Protein AF-M5C3Y8-F1 (afdb_monomer_lite)

Structure (mmCIF, N/CA/C/O backbone):
data_AF-M5C3Y8-F1
#
_entry.id   AF-M5C3Y8-F1
#
loop_
_atom_site.group_PDB
_atom_site.id
_atom_site.type_symbol
_atom_site.label_atom_id
_atom_site.label_alt_id
_atom_site.label_comp_id
_atom_site.label_asym_id
_atom_site.label_entity_id
_atom_site.label_seq_id
_atom_site.pdbx_PDB_ins_code
_atom_site.Cartn_x
_atom_site.Cartn_y
_atom_site.Cartn_z
_atom_site.occupancy
_atom_site.B_iso_or_equiv
_atom_site.auth_seq_id
_atom_site.auth_comp_id
_atom_site.auth_asym_id
_atom_site.auth_atom_id
_atom_site.pdbx_PDB_model_num
ATOM 1 N N . MET A 1 1 ? -18.356 -8.053 -17.022 1.00 34.28 1 MET A N 1
ATOM 2 C CA . MET A 1 1 ? -18.159 -8.916 -15.833 1.00 34.28 1 MET A CA 1
ATOM 3 C C . MET A 1 1 ? -16.656 -9.149 -15.594 1.00 34.28 1 MET A C 1
ATOM 5 O O . MET A 1 1 ? -16.161 -10.248 -15.785 1.00 34.28 1 MET A O 1
ATOM 9 N N . VAL A 1 2 ? -15.899 -8.093 -15.251 1.00 43.00 2 VAL A N 1
ATOM 10 C CA . VAL A 1 2 ? -14.411 -8.118 -15.166 1.00 43.00 2 VAL A CA 1
ATOM 11 C C . VAL A 1 2 ? -13.901 -7.942 -13.724 1.00 43.00 2 VAL A C 1
ATOM 13 O O . VAL A 1 2 ? -12.764 -8.282 -13.415 1.00 43.00 2 VAL A O 1
ATOM 16 N N . TRP A 1 3 ? -14.774 -7.520 -12.807 1.00 31.27 3 TRP A N 1
ATOM 17 C CA . TRP A 1 3 ? -14.446 -7.293 -11.396 1.00 31.27 3 TRP A CA 1
ATOM 18 C C . TRP A 1 3 ? -14.241 -8.581 -10.580 1.00 31.27 3 TRP A C 1
ATOM 20 O O . TRP A 1 3 ? -13.505 -8.565 -9.601 1.00 31.27 3 TRP A O 1
ATOM 30 N N . ALA A 1 4 ? -14.799 -9.717 -11.016 1.00 37.50 4 ALA A N 1
ATOM 31 C CA . ALA A 1 4 ? -14.685 -10.998 -10.305 1.00 37.50 4 ALA A CA 1
ATOM 32 C C . ALA A 1 4 ? -13.336 -11.725 -10.506 1.00 37.50 4 ALA A C 1
ATOM 34 O O . ALA A 1 4 ? -13.013 -12.637 -9.751 1.00 37.50 4 ALA A O 1
ATOM 35 N N . LYS A 1 5 ? -12.533 -11.340 -11.513 1.00 36.91 5 LYS A N 1
ATOM 36 C CA . LYS A 1 5 ? -11.242 -11.999 -11.800 1.00 36.91 5 LYS A CA 1
ATOM 37 C C . LYS A 1 5 ? -10.054 -11.380 -11.060 1.00 36.91 5 LYS A C 1
ATOM 39 O O . LYS A 1 5 ? -9.063 -12.065 -10.845 1.00 36.91 5 LYS A O 1
ATOM 44 N N . ILE A 1 6 ? -10.150 -10.122 -10.623 1.00 44.66 6 ILE A N 1
ATOM 45 C CA . ILE A 1 6 ? -9.074 -9.472 -9.854 1.00 44.66 6 ILE A CA 1
ATOM 46 C C . ILE A 1 6 ? -9.098 -9.934 -8.389 1.00 44.66 6 ILE A C 1
ATOM 48 O O . ILE A 1 6 ? -8.047 -10.053 -7.771 1.00 44.66 6 ILE A O 1
ATOM 52 N N . SER A 1 7 ? -10.263 -10.302 -7.847 1.00 41.53 7 SER A N 1
ATOM 53 C CA . SER A 1 7 ? -10.389 -10.824 -6.479 1.00 41.53 7 SER A CA 1
ATOM 54 C C . SER A 1 7 ? -9.735 -12.195 -6.259 1.00 41.53 7 SER A C 1
ATOM 56 O O . SER A 1 7 ? -9.416 -12.518 -5.120 1.00 41.53 7 SER A O 1
ATOM 58 N N . GLN A 1 8 ? -9.500 -12.989 -7.312 1.00 35.81 8 GLN A N 1
ATOM 59 C CA . GLN A 1 8 ? -8.932 -14.343 -7.190 1.00 35.81 8 GLN A CA 1
ATOM 60 C C . GLN A 1 8 ? -7.405 -14.388 -7.037 1.00 35.81 8 GLN A C 1
ATOM 62 O O . GLN A 1 8 ? -6.882 -15.385 -6.551 1.00 35.81 8 GLN A O 1
ATOM 67 N N . VAL A 1 9 ? -6.675 -13.321 -7.381 1.00 44.34 9 VAL A N 1
ATOM 68 C CA . VAL A 1 9 ? -5.203 -13.297 -7.236 1.00 44.34 9 VAL A CA 1
ATOM 69 C C . VAL A 1 9 ? -4.775 -13.002 -5.786 1.00 44.34 9 VAL A C 1
ATOM 71 O O . VAL A 1 9 ? -3.622 -13.199 -5.421 1.00 44.34 9 VAL A O 1
ATOM 74 N N . PHE A 1 10 ? -5.705 -12.591 -4.917 1.00 46.53 10 PHE A N 1
ATOM 75 C CA . PHE A 1 10 ? -5.395 -12.098 -3.568 1.00 46.53 10 PHE A CA 1
ATOM 76 C C . PHE A 1 10 ? -5.835 -13.027 -2.422 1.00 46.53 10 PHE A C 1
ATOM 78 O O . PHE A 1 10 ? -5.821 -12.618 -1.262 1.00 46.53 10 PHE A O 1
ATOM 85 N N . SER A 1 11 ? -6.198 -14.282 -2.707 1.00 35.28 11 SER A N 1
ATOM 86 C CA . SER A 1 11 ? -6.688 -15.230 -1.690 1.00 35.28 11 SER A CA 1
ATOM 87 C C . SER A 1 11 ? -5.600 -15.996 -0.915 1.00 35.28 11 SER A C 1
ATOM 89 O O . SER A 1 11 ? -5.938 -16.850 -0.103 1.00 35.28 11 SER A O 1
ATOM 91 N N . PHE A 1 12 ? -4.309 -15.691 -1.083 1.00 43.69 12 PHE A N 1
ATOM 92 C CA . PHE A 1 12 ? -3.215 -16.468 -0.466 1.00 43.69 12 PHE A CA 1
ATOM 93 C C . PHE A 1 12 ? -2.854 -16.112 0.995 1.00 43.69 12 PHE A C 1
ATOM 95 O O . PHE A 1 12 ? -1.854 -16.599 1.514 1.00 43.69 12 PHE A O 1
ATOM 102 N N . GLY A 1 13 ? -3.644 -15.292 1.696 1.00 40.69 13 GLY A N 1
ATOM 103 C CA . GLY A 1 13 ? -3.276 -14.781 3.031 1.00 40.69 13 GLY A CA 1
ATOM 104 C C . GLY A 1 13 ? -3.949 -15.430 4.249 1.00 40.69 13 GLY A C 1
ATOM 105 O O . GLY A 1 13 ? -3.640 -15.043 5.372 1.00 40.69 13 GLY A O 1
ATOM 106 N N . SER A 1 14 ? -4.894 -16.361 4.085 1.00 44.16 14 SER A N 1
ATOM 107 C CA . SER A 1 14 ? -5.794 -16.767 5.183 1.00 44.16 14 SER A CA 1
ATOM 108 C C . SER A 1 14 ? -5.213 -17.764 6.197 1.00 44.16 14 SER A C 1
ATOM 110 O O . SER A 1 14 ? -5.823 -17.947 7.245 1.00 44.16 14 SER A O 1
ATOM 112 N N . GLN A 1 15 ? -4.057 -18.388 5.940 1.00 38.84 15 GLN A N 1
ATOM 113 C CA . GLN A 1 15 ? -3.553 -19.500 6.768 1.00 38.84 15 GLN A CA 1
ATOM 114 C C . GLN A 1 15 ? -2.525 -19.135 7.853 1.00 38.84 15 GLN A C 1
ATOM 116 O O . GLN A 1 15 ? -2.175 -19.995 8.652 1.00 38.84 15 GLN A O 1
ATOM 121 N N . TRP A 1 16 ? -2.068 -17.882 7.938 1.00 40.91 16 TRP A N 1
ATOM 122 C CA . TRP A 1 16 ? -1.007 -17.486 8.886 1.00 40.91 16 TRP A CA 1
ATOM 123 C C . TRP A 1 16 ? -1.507 -16.690 10.104 1.00 40.91 16 TRP A C 1
ATOM 125 O O . TRP A 1 16 ? -0.719 -16.336 10.975 1.00 40.91 16 TRP A O 1
ATOM 135 N N . GLY A 1 17 ? -2.810 -16.395 10.180 1.00 43.25 17 GLY A N 1
ATOM 136 C CA . GLY A 1 17 ? -3.372 -15.465 11.167 1.00 43.25 17 GLY A CA 1
ATOM 137 C C . GLY A 1 17 ? -3.656 -16.037 12.559 1.00 43.25 17 GLY A C 1
ATOM 138 O O . GLY A 1 17 ? -3.889 -15.252 13.469 1.00 43.25 17 GLY A O 1
ATOM 139 N N . ASP A 1 18 ? -3.653 -17.359 12.752 1.00 41.44 18 ASP A N 1
ATOM 140 C CA . ASP A 1 18 ? -4.239 -17.959 13.966 1.00 41.44 18 ASP A CA 1
ATOM 141 C C . ASP A 1 18 ? -3.319 -17.915 15.203 1.00 41.44 18 ASP A C 1
ATOM 143 O O . ASP A 1 18 ? -3.793 -17.951 16.338 1.00 41.44 18 ASP A O 1
ATOM 147 N N . ASN A 1 19 ? -2.002 -17.753 15.019 1.00 42.34 19 ASN A N 1
ATOM 148 C CA . ASN A 1 19 ? -1.046 -17.762 16.136 1.00 42.34 19 ASN A CA 1
ATOM 149 C C . ASN A 1 19 ? -0.789 -16.380 16.765 1.00 42.34 19 ASN A C 1
ATOM 151 O O . ASN A 1 19 ? -0.352 -16.312 17.911 1.00 42.34 19 ASN A O 1
ATOM 155 N N . THR A 1 20 ? -1.076 -15.278 16.065 1.00 50.66 20 THR A N 1
ATOM 156 C CA . THR A 1 20 ? -0.790 -13.903 16.531 1.00 50.66 20 THR A CA 1
ATOM 157 C C . THR A 1 20 ? -1.956 -13.238 17.264 1.00 50.66 20 THR A C 1
ATOM 159 O O . THR A 1 20 ? -1.772 -12.205 17.899 1.00 50.66 20 THR A O 1
ATOM 162 N N . VAL A 1 21 ? -3.155 -13.828 17.218 1.00 51.22 21 VAL A N 1
ATOM 163 C CA . VAL A 1 21 ? -4.374 -13.265 17.833 1.00 51.22 21 VAL A CA 1
ATOM 164 C C . VAL A 1 21 ? -4.329 -13.312 19.365 1.00 51.22 21 VAL A C 1
ATOM 166 O O . VAL A 1 21 ? -4.993 -12.518 20.022 1.00 51.22 21 VAL A O 1
ATOM 169 N N . ARG A 1 22 ? -3.514 -14.197 19.954 1.00 49.56 22 ARG A N 1
ATOM 170 C CA . ARG A 1 22 ? -3.500 -14.466 21.403 1.00 49.56 22 ARG A CA 1
ATOM 171 C C . ARG A 1 22 ? -2.901 -13.356 22.286 1.00 49.56 22 ARG A C 1
ATOM 173 O O . ARG A 1 22 ? -2.843 -13.559 23.492 1.00 49.56 22 ARG A O 1
ATOM 180 N N . LEU A 1 23 ? -2.444 -12.224 21.740 1.00 53.00 23 LEU A N 1
ATOM 181 C CA . LEU A 1 23 ? -1.694 -11.225 22.524 1.00 53.00 23 LEU A CA 1
ATOM 182 C C . LEU A 1 23 ? -1.855 -9.769 22.048 1.00 53.00 23 LEU A C 1
ATOM 184 O O . LEU A 1 23 ? -0.928 -8.970 22.158 1.00 53.00 23 LEU A O 1
ATOM 188 N N . VAL A 1 24 ? -3.015 -9.399 21.503 1.00 57.16 24 VAL A N 1
ATOM 189 C CA . VAL A 1 24 ? -3.298 -7.997 21.147 1.00 57.16 24 VAL A CA 1
ATOM 190 C C . VAL A 1 24 ? -4.255 -7.391 22.171 1.00 57.16 24 VAL A C 1
ATOM 192 O O . VAL A 1 24 ? -5.467 -7.484 22.016 1.00 57.16 24 VAL A O 1
ATOM 195 N N . GLU A 1 25 ? -3.690 -6.787 23.219 1.00 60.41 25 GLU A N 1
ATOM 196 C CA . GLU A 1 25 ? -4.408 -5.907 24.154 1.00 60.41 25 GLU A CA 1
ATOM 197 C C . GLU A 1 25 ? -4.594 -4.496 23.559 1.00 60.41 25 GLU A C 1
ATOM 199 O O . GLU A 1 25 ? -3.953 -4.152 22.566 1.00 60.41 25 GLU A O 1
ATOM 204 N N . GLY A 1 26 ? -5.466 -3.663 24.140 1.00 57.81 26 GLY A N 1
ATOM 205 C CA . GLY A 1 26 ? -5.869 -2.354 23.581 1.00 57.81 26 GLY A CA 1
ATOM 206 C C . GLY A 1 26 ? -4.702 -1.435 23.194 1.00 57.81 26 GLY A C 1
ATOM 207 O O . GLY A 1 26 ? -4.635 -0.975 22.053 1.00 57.81 26 GLY A O 1
ATOM 208 N N . ASP A 1 27 ? -3.720 -1.273 24.083 1.00 60.78 27 ASP A N 1
ATOM 209 C CA . ASP A 1 27 ? -2.514 -0.473 23.815 1.00 60.78 27 ASP A CA 1
ATOM 210 C C . ASP A 1 27 ? -1.643 -1.079 22.699 1.00 60.78 27 ASP A C 1
ATOM 212 O O . ASP A 1 27 ? -1.047 -0.360 21.889 1.00 60.78 27 ASP A O 1
ATOM 216 N N . ASN A 1 28 ? -1.616 -2.412 22.597 1.00 75.38 28 ASN A N 1
ATOM 217 C CA . ASN A 1 28 ? -0.932 -3.118 21.517 1.00 75.38 28 ASN A CA 1
ATOM 218 C C . ASN A 1 28 ? -1.670 -2.932 20.176 1.00 75.38 28 ASN A C 1
ATOM 220 O O . ASN A 1 28 ? -1.036 -2.731 19.142 1.00 75.38 28 ASN A O 1
ATOM 224 N N . ALA A 1 29 ? -3.007 -2.908 20.179 1.00 77.81 29 ALA A N 1
ATOM 225 C CA . ALA A 1 29 ? -3.808 -2.682 18.978 1.00 77.81 29 ALA A CA 1
ATOM 226 C C . ALA A 1 29 ? -3.527 -1.306 18.357 1.00 77.81 29 ALA A C 1
ATOM 228 O O . ALA A 1 29 ? -3.286 -1.209 17.152 1.00 77.81 29 ALA A O 1
ATOM 229 N N . LEU A 1 30 ? -3.490 -0.243 19.168 1.00 83.19 30 LEU A N 1
ATOM 230 C CA . LEU A 1 30 ? -3.185 1.102 18.677 1.00 83.19 30 LEU A CA 1
ATOM 231 C C . LEU A 1 30 ? -1.745 1.205 18.147 1.00 83.19 30 LEU A C 1
ATOM 233 O O . LEU A 1 30 ? -1.513 1.824 17.104 1.00 83.19 30 LEU A O 1
ATOM 237 N N . ALA A 1 31 ? -0.781 0.579 18.828 1.00 85.75 31 ALA A N 1
ATOM 238 C CA . ALA A 1 31 ? 0.607 0.521 18.373 1.00 85.75 31 ALA A CA 1
ATOM 239 C C . ALA A 1 31 ? 0.742 -0.210 17.025 1.00 85.75 31 ALA A C 1
ATOM 241 O O . ALA A 1 31 ? 1.421 0.277 16.117 1.00 85.75 31 ALA A O 1
ATOM 242 N N . MET A 1 32 ? 0.047 -1.336 16.854 1.00 87.06 32 MET A N 1
ATOM 243 C CA . MET A 1 32 ? 0.007 -2.074 15.590 1.00 87.06 32 MET A CA 1
ATOM 244 C C . MET A 1 32 ? -0.626 -1.251 14.468 1.00 87.06 32 MET A C 1
ATOM 246 O O . MET A 1 32 ? -0.103 -1.231 13.356 1.00 87.06 32 MET A O 1
ATOM 250 N N . VAL A 1 33 ? -1.708 -0.523 14.747 1.00 90.38 33 VAL A N 1
ATOM 251 C CA . VAL A 1 33 ? -2.340 0.343 13.744 1.00 90.38 33 VAL A CA 1
ATOM 252 C C . VAL A 1 33 ? -1.411 1.486 13.321 1.00 90.38 33 VAL A C 1
ATOM 254 O O . VAL A 1 33 ? -1.278 1.735 12.125 1.00 90.38 33 VAL A O 1
ATOM 257 N N . LYS A 1 34 ? -0.687 2.117 14.256 1.00 91.44 34 LYS A N 1
ATOM 258 C CA . LYS A 1 34 ? 0.349 3.114 13.917 1.00 91.44 34 LYS A CA 1
ATOM 259 C C . LYS A 1 34 ? 1.462 2.524 13.050 1.00 91.44 34 LYS A C 1
ATOM 261 O O . LYS A 1 34 ? 1.930 3.166 12.115 1.00 91.44 34 LYS A O 1
ATOM 266 N N . ARG A 1 35 ? 1.880 1.287 13.331 1.00 91.81 35 ARG A N 1
ATOM 267 C CA . ARG A 1 35 ? 2.857 0.580 12.491 1.00 91.81 35 ARG A CA 1
ATOM 268 C C . ARG A 1 35 ? 2.323 0.367 11.074 1.00 91.81 35 ARG A C 1
ATOM 270 O O . ARG A 1 35 ? 3.068 0.550 10.116 1.00 91.81 35 ARG A O 1
ATOM 277 N N . VAL A 1 36 ? 1.048 0.002 10.936 1.00 93.94 36 VAL A N 1
ATOM 278 C CA . VAL A 1 36 ? 0.395 -0.119 9.626 1.00 93.94 36 VAL A CA 1
ATOM 279 C C . VAL A 1 36 ? 0.387 1.213 8.883 1.00 93.94 36 VAL A C 1
ATOM 281 O O . VAL A 1 36 ? 0.707 1.223 7.698 1.00 93.94 36 VAL A O 1
ATOM 284 N N . GLU A 1 37 ? 0.064 2.321 9.554 1.00 95.00 37 GLU A N 1
ATOM 285 C CA . GLU A 1 37 ? 0.113 3.663 8.954 1.00 95.00 37 GLU A CA 1
ATOM 286 C C . GLU A 1 37 ? 1.492 3.956 8.361 1.00 95.00 37 GLU A C 1
ATOM 288 O O . GLU A 1 37 ? 1.579 4.263 7.175 1.00 95.00 37 GLU A O 1
ATOM 293 N N . GLY A 1 38 ? 2.565 3.732 9.128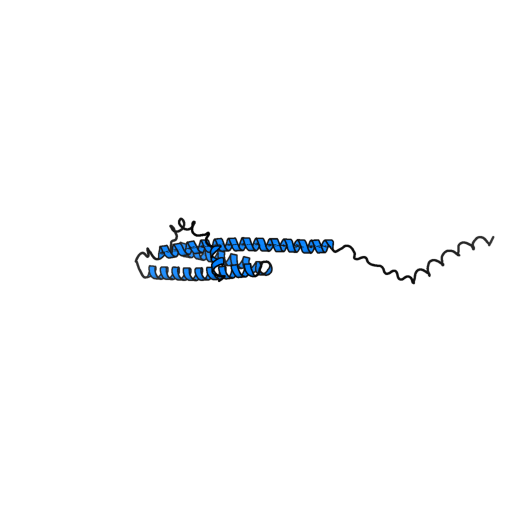 1.00 94.81 38 GLY A N 1
ATOM 294 C CA . GLY A 1 38 ? 3.934 3.916 8.637 1.00 94.81 38 GLY A CA 1
ATOM 295 C C . GLY A 1 38 ? 4.255 3.062 7.404 1.00 94.81 38 GLY A C 1
ATOM 296 O O . GLY A 1 38 ? 4.774 3.571 6.414 1.00 94.81 38 GLY A O 1
ATOM 297 N N . ILE A 1 39 ? 3.866 1.780 7.407 1.00 94.75 39 ILE A N 1
ATOM 298 C CA . ILE A 1 39 ? 4.050 0.892 6.244 1.00 94.75 39 ILE A CA 1
ATOM 299 C C . ILE A 1 39 ? 3.315 1.437 5.015 1.00 94.75 39 ILE A C 1
ATOM 301 O O . ILE A 1 39 ? 3.847 1.402 3.902 1.00 94.75 39 ILE A O 1
ATOM 305 N N . LEU A 1 40 ? 2.078 1.910 5.182 1.00 96.62 40 LEU A N 1
ATOM 306 C CA . LEU A 1 40 ? 1.282 2.442 4.078 1.00 96.62 40 LEU A CA 1
ATOM 307 C C . LEU A 1 40 ? 1.862 3.755 3.545 1.00 96.62 40 LEU A C 1
ATOM 309 O O . LEU A 1 40 ? 1.914 3.915 2.325 1.00 96.62 40 LEU A O 1
ATOM 313 N N . GLU A 1 41 ? 2.318 4.650 4.420 1.00 97.50 41 GLU A N 1
ATOM 314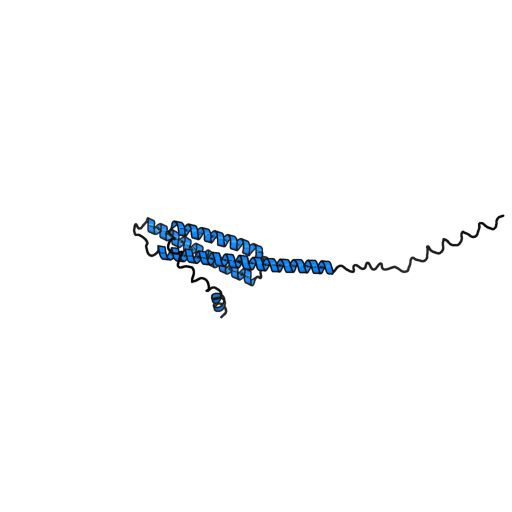 C CA . GLU A 1 41 ? 2.987 5.901 4.047 1.00 97.50 41 GLU A CA 1
ATOM 315 C C . GLU A 1 41 ? 4.262 5.636 3.242 1.00 97.50 41 GLU A C 1
ATOM 317 O O . GLU A 1 41 ? 4.418 6.167 2.141 1.00 97.50 41 GLU A O 1
ATOM 322 N N . ASP A 1 42 ? 5.138 4.759 3.735 1.00 96.25 42 ASP A N 1
ATOM 323 C CA . ASP A 1 42 ? 6.375 4.401 3.038 1.00 96.25 42 ASP A CA 1
ATOM 324 C C . ASP A 1 42 ? 6.087 3.733 1.691 1.00 96.25 42 ASP A C 1
ATOM 326 O O . ASP A 1 42 ? 6.710 4.053 0.677 1.00 96.25 42 ASP A O 1
ATOM 330 N N . SER A 1 43 ? 5.080 2.858 1.643 1.00 94.69 43 SER A N 1
ATOM 331 C CA . SER A 1 43 ? 4.636 2.243 0.390 1.00 94.69 43 SER A CA 1
ATOM 332 C C . SER A 1 43 ? 4.135 3.277 -0.618 1.00 94.69 43 SER A C 1
ATOM 334 O O . SER A 1 43 ? 4.396 3.133 -1.809 1.00 94.69 43 SER A O 1
ATOM 336 N N . MET A 1 44 ? 3.405 4.304 -0.171 1.00 96.75 44 MET A N 1
ATOM 337 C CA . MET A 1 44 ? 2.907 5.350 -1.065 1.00 96.75 44 MET A CA 1
ATOM 338 C C . MET A 1 44 ? 4.051 6.205 -1.601 1.00 96.75 44 MET A C 1
ATOM 340 O O . MET A 1 44 ? 4.105 6.434 -2.803 1.00 96.75 44 MET A O 1
ATOM 344 N N . ARG A 1 45 ? 5.017 6.580 -0.754 1.00 96.88 45 ARG A N 1
ATOM 345 C CA . ARG A 1 45 ? 6.218 7.313 -1.188 1.00 96.88 45 ARG A CA 1
ATOM 346 C C . ARG A 1 45 ? 6.986 6.561 -2.273 1.00 96.88 45 ARG A C 1
ATOM 348 O O . ARG A 1 45 ? 7.401 7.156 -3.264 1.00 96.88 45 ARG A O 1
ATOM 355 N N . VAL A 1 46 ? 7.158 5.248 -2.103 1.00 95.75 46 VAL A N 1
ATOM 356 C CA . VAL A 1 46 ? 7.812 4.396 -3.109 1.00 95.75 46 VAL A CA 1
ATOM 357 C C . VAL A 1 46 ? 6.975 4.288 -4.381 1.00 95.75 46 VAL A C 1
ATOM 359 O O . VAL A 1 46 ? 7.524 4.297 -5.480 1.00 95.75 46 VAL A O 1
ATOM 362 N N . LEU A 1 47 ? 5.653 4.175 -4.264 1.00 94.38 47 LEU A N 1
ATOM 363 C CA . LEU A 1 47 ? 4.777 4.109 -5.428 1.00 94.38 47 LEU A CA 1
ATOM 364 C C . LEU A 1 47 ? 4.830 5.413 -6.240 1.00 94.38 47 LEU A C 1
ATOM 366 O O . LEU A 1 47 ? 5.002 5.362 -7.456 1.00 94.38 47 LEU A O 1
ATOM 370 N N . GLU A 1 48 ? 4.727 6.564 -5.574 1.00 95.88 48 GLU A N 1
ATOM 371 C CA . GLU A 1 48 ? 4.773 7.900 -6.184 1.00 95.88 48 GLU A CA 1
ATOM 372 C C . GLU A 1 48 ? 6.104 8.166 -6.886 1.00 95.88 48 GLU A C 1
ATOM 374 O O . GLU A 1 48 ? 6.114 8.671 -8.009 1.00 95.88 48 GLU A O 1
ATOM 379 N N . SER A 1 49 ? 7.230 7.758 -6.290 1.00 95.19 49 SER A N 1
ATOM 380 C CA . SER A 1 49 ? 8.539 7.929 -6.930 1.00 95.19 49 SER A CA 1
ATOM 381 C C . SER A 1 49 ? 8.688 7.135 -8.231 1.00 95.19 49 SER A C 1
ATOM 383 O O . SER A 1 49 ? 9.509 7.500 -9.069 1.00 95.19 49 SER A O 1
ATOM 385 N N . HIS A 1 50 ? 7.862 6.104 -8.440 1.00 94.50 50 HIS A N 1
ATOM 386 C CA . HIS A 1 50 ? 7.893 5.252 -9.628 1.00 94.50 50 HIS A CA 1
ATOM 387 C C . HIS A 1 50 ? 6.720 5.498 -10.593 1.00 94.50 50 HIS A C 1
ATOM 389 O O . HIS A 1 50 ? 6.533 4.723 -11.532 1.00 94.50 50 HIS A O 1
ATOM 395 N N . GLU A 1 51 ? 5.939 6.571 -10.421 1.00 93.12 51 GLU A N 1
ATOM 396 C CA . GLU A 1 51 ? 4.765 6.861 -11.263 1.00 93.12 51 GLU A CA 1
ATOM 397 C C . GLU A 1 51 ? 5.102 6.910 -12.762 1.00 93.12 51 GLU A C 1
ATOM 399 O O . GLU A 1 51 ? 4.359 6.388 -13.591 1.00 93.12 51 GLU A O 1
ATOM 404 N N . ARG A 1 52 ? 6.244 7.512 -13.115 1.00 92.56 52 ARG A N 1
ATOM 405 C CA . ARG A 1 52 ? 6.653 7.717 -14.516 1.00 92.56 52 ARG A CA 1
ATOM 406 C C . ARG A 1 52 ? 7.210 6.466 -15.191 1.00 92.56 52 ARG A C 1
ATOM 408 O O . ARG A 1 52 ? 7.238 6.402 -16.416 1.00 92.56 52 ARG A O 1
ATOM 415 N N . VAL A 1 53 ? 7.679 5.509 -14.398 1.00 91.44 53 VAL A N 1
ATOM 416 C CA . VAL A 1 53 ? 8.492 4.369 -14.860 1.00 91.44 53 VAL A CA 1
ATOM 417 C C . VAL A 1 53 ? 7.695 3.067 -14.779 1.00 91.44 53 VAL A C 1
ATOM 419 O O . VAL A 1 53 ? 7.931 2.106 -15.513 1.00 91.44 53 VAL A O 1
ATOM 422 N N . MET A 1 54 ? 6.690 3.039 -13.905 1.00 91.75 54 MET A N 1
ATOM 423 C CA . MET A 1 54 ? 5.716 1.968 -13.797 1.00 91.75 54 MET A CA 1
ATOM 424 C C . MET A 1 54 ? 4.614 2.121 -14.853 1.00 91.75 54 MET A C 1
ATOM 426 O O . MET A 1 54 ? 4.275 3.221 -15.283 1.00 91.75 54 MET A O 1
ATOM 430 N N . SER A 1 55 ? 3.999 1.009 -15.271 1.00 91.38 55 SER A N 1
ATOM 431 C CA . SER A 1 55 ? 2.844 1.106 -16.166 1.00 91.38 55 SER A CA 1
ATOM 432 C C . SER A 1 55 ? 1.654 1.753 -15.449 1.00 91.38 55 SER A C 1
ATOM 434 O O . SER A 1 55 ? 1.364 1.437 -14.292 1.00 91.38 55 SER A O 1
ATOM 436 N N . SER A 1 56 ? 0.885 2.588 -16.155 1.00 91.50 56 SER A N 1
ATOM 437 C CA . SER A 1 56 ? -0.278 3.275 -15.568 1.00 91.50 56 SER A CA 1
ATOM 438 C C . SER A 1 56 ? -1.311 2.301 -14.990 1.00 91.50 56 SER A C 1
ATOM 440 O O . SER A 1 56 ? -1.994 2.611 -14.018 1.00 91.50 56 SER A O 1
ATOM 442 N N . ARG A 1 57 ? -1.428 1.092 -15.559 1.00 90.12 57 ARG A N 1
ATOM 443 C CA . ARG A 1 57 ? -2.316 0.042 -15.039 1.00 90.12 57 ARG A CA 1
ATOM 444 C C . ARG A 1 57 ? -1.851 -0.481 -13.679 1.00 90.12 57 ARG A C 1
ATOM 446 O O . ARG A 1 57 ? -2.683 -0.657 -12.789 1.00 90.12 57 ARG A O 1
ATOM 453 N N . GLU A 1 58 ? -0.559 -0.765 -13.532 1.00 87.56 58 GLU A N 1
ATOM 454 C CA . GLU A 1 58 ? 0.022 -1.227 -12.266 1.00 87.56 58 GLU A CA 1
ATOM 455 C C . GLU A 1 58 ? -0.073 -0.133 -11.205 1.00 87.56 58 GLU A C 1
ATOM 457 O O . GLU A 1 58 ? -0.618 -0.388 -10.132 1.00 87.56 58 GLU A O 1
ATOM 462 N N . PHE A 1 59 ? 0.340 1.090 -11.551 1.00 92.94 59 PHE A N 1
ATOM 463 C CA . PHE A 1 59 ? 0.265 2.247 -10.664 1.00 92.94 59 PHE A CA 1
ATOM 464 C C . PHE A 1 59 ? -1.159 2.448 -10.128 1.00 92.94 59 PHE A C 1
ATOM 466 O O . PHE A 1 59 ? -1.382 2.389 -8.921 1.00 92.94 59 PHE A O 1
ATOM 473 N N . ASN A 1 60 ? -2.157 2.533 -11.018 1.00 92.12 60 ASN A N 1
ATOM 474 C CA . ASN A 1 60 ? -3.560 2.698 -10.626 1.00 92.12 60 ASN A CA 1
ATOM 475 C C . ASN A 1 60 ? -4.074 1.560 -9.734 1.00 92.12 60 ASN A C 1
ATOM 477 O O . ASN A 1 60 ? -4.852 1.797 -8.807 1.00 92.12 60 ASN A O 1
ATOM 481 N N . THR A 1 61 ? -3.643 0.323 -9.993 1.00 93.00 61 THR A N 1
ATOM 482 C CA . THR A 1 61 ? -4.035 -0.838 -9.183 1.00 93.00 61 THR A CA 1
ATOM 483 C C . THR A 1 61 ? -3.515 -0.702 -7.752 1.00 93.00 61 THR A C 1
ATOM 485 O O . THR A 1 61 ? -4.280 -0.889 -6.799 1.00 93.00 61 THR A O 1
ATOM 488 N N . PHE A 1 62 ? -2.243 -0.332 -7.586 1.00 92.50 62 PHE A N 1
ATOM 489 C CA . PHE A 1 62 ? -1.658 -0.109 -6.267 1.00 92.50 62 PHE A CA 1
ATOM 490 C C . PHE A 1 62 ? -2.263 1.107 -5.566 1.00 92.50 62 PHE A C 1
ATOM 492 O O . PHE A 1 62 ? -2.617 0.992 -4.396 1.00 92.50 62 PHE A O 1
ATOM 499 N N . SER A 1 63 ? -2.515 2.215 -6.271 1.00 93.19 63 SER A N 1
ATOM 500 C CA . SER A 1 63 ? -3.155 3.396 -5.677 1.00 93.19 63 SER A CA 1
ATOM 501 C C . SER A 1 63 ? -4.573 3.108 -5.169 1.00 93.19 63 SER A C 1
ATOM 503 O O . SER A 1 63 ? -4.971 3.613 -4.121 1.00 93.19 63 SER A O 1
ATOM 505 N N . ILE A 1 64 ? -5.363 2.290 -5.876 1.00 92.56 64 ILE A N 1
ATOM 506 C CA . ILE A 1 64 ? -6.693 1.870 -5.398 1.00 92.56 64 ILE A CA 1
ATOM 507 C C . ILE A 1 64 ? -6.559 0.989 -4.149 1.00 92.56 64 ILE A C 1
ATOM 509 O O . ILE A 1 64 ? -7.254 1.219 -3.157 1.00 92.56 64 ILE A O 1
ATOM 513 N N . LYS A 1 65 ? -5.645 0.007 -4.167 1.00 92.19 65 LYS A N 1
ATOM 514 C CA . LYS A 1 65 ? -5.392 -0.878 -3.016 1.00 92.19 65 LYS A CA 1
ATOM 515 C C . LYS A 1 65 ? -4.924 -0.081 -1.793 1.00 92.19 65 LYS A C 1
ATOM 517 O O . LYS A 1 65 ? -5.427 -0.327 -0.700 1.00 92.19 65 LYS A O 1
ATOM 522 N N . HIS A 1 66 ? -4.052 0.908 -1.983 1.00 94.50 66 HIS A N 1
ATOM 523 C CA . HIS A 1 66 ? -3.605 1.823 -0.935 1.00 94.50 66 HIS A CA 1
ATOM 524 C C . HIS A 1 66 ? -4.777 2.561 -0.285 1.00 94.50 66 HIS A C 1
ATOM 526 O O . HIS A 1 66 ? -4.971 2.454 0.923 1.00 94.50 66 HIS A O 1
ATOM 532 N N . ARG A 1 67 ? -5.616 3.234 -1.087 1.00 94.50 67 ARG A N 1
ATOM 533 C CA . ARG A 1 67 ? -6.788 3.973 -0.584 1.00 94.50 67 ARG A CA 1
ATOM 534 C C . ARG A 1 67 ? -7.735 3.072 0.208 1.00 94.50 67 ARG A C 1
ATOM 536 O O . ARG A 1 67 ? -8.207 3.470 1.267 1.00 94.50 67 ARG A O 1
ATOM 543 N N . HIS A 1 68 ? -7.969 1.842 -0.254 1.00 93.81 68 HIS A N 1
ATOM 544 C CA . HIS A 1 68 ? -8.772 0.873 0.496 1.00 93.81 68 HIS A CA 1
ATOM 545 C C . HIS A 1 68 ? -8.154 0.498 1.849 1.00 93.81 68 HIS A C 1
ATOM 547 O O . HIS A 1 68 ? -8.884 0.361 2.828 1.00 93.81 68 HIS A O 1
ATOM 553 N N . LEU A 1 69 ? -6.833 0.314 1.926 1.00 93.19 69 LEU A N 1
ATOM 554 C CA . LEU A 1 69 ? -6.162 -0.008 3.189 1.00 93.19 69 LEU A CA 1
ATOM 555 C C . LEU A 1 69 ? -6.180 1.177 4.159 1.00 93.19 69 LEU A C 1
ATOM 557 O O . LEU A 1 69 ? -6.446 0.974 5.339 1.00 93.19 69 LEU A O 1
ATOM 561 N N . VAL A 1 70 ? -5.991 2.401 3.661 1.00 94.50 70 VAL A N 1
ATOM 562 C CA . VAL A 1 70 ? -6.097 3.628 4.466 1.00 94.50 70 VAL A CA 1
ATOM 563 C C . VAL A 1 70 ? -7.503 3.791 5.048 1.00 94.50 70 VAL A C 1
ATOM 565 O O . VAL A 1 70 ? -7.642 4.062 6.236 1.00 94.50 70 VAL A O 1
ATOM 568 N N . LEU A 1 71 ? -8.558 3.559 4.260 1.00 92.62 71 LEU A N 1
ATOM 569 C CA . LEU A 1 71 ? -9.930 3.607 4.780 1.00 92.62 71 LEU A CA 1
ATOM 570 C C . LEU A 1 71 ? -10.147 2.588 5.908 1.00 92.62 71 LEU A C 1
ATOM 572 O O . LEU A 1 71 ? -10.679 2.945 6.956 1.00 92.62 71 LEU A O 1
ATOM 576 N N . LYS A 1 72 ? -9.653 1.354 5.748 1.00 91.44 72 LYS A N 1
ATOM 577 C CA . LYS A 1 72 ? -9.729 0.331 6.804 1.00 91.44 72 LYS A CA 1
ATOM 578 C C . LYS A 1 72 ? -8.957 0.706 8.067 1.00 91.44 72 LYS A C 1
ATOM 580 O O . LYS A 1 72 ? -9.410 0.391 9.163 1.00 91.44 72 LYS A O 1
ATOM 585 N N . VAL A 1 73 ? -7.796 1.352 7.933 1.00 92.75 73 VAL A N 1
ATOM 586 C CA . VAL A 1 73 ? -7.049 1.887 9.082 1.00 92.75 73 VAL A CA 1
ATOM 587 C C . VAL A 1 73 ? -7.932 2.855 9.861 1.00 92.75 73 VAL A C 1
ATOM 589 O O . VAL A 1 73 ? -8.080 2.700 11.069 1.00 92.75 73 VAL A O 1
ATOM 592 N N . VAL A 1 74 ? -8.553 3.818 9.175 1.00 92.19 74 VAL A N 1
ATOM 593 C CA . VAL A 1 74 ? -9.417 4.823 9.810 1.00 92.19 74 VAL A CA 1
ATOM 594 C C . VAL A 1 74 ? -10.615 4.167 10.503 1.00 92.19 74 VAL A C 1
ATOM 596 O O . VAL A 1 74 ? -10.903 4.500 11.653 1.00 92.19 74 VAL A O 1
ATOM 599 N N . GLU A 1 75 ? -11.264 3.197 9.853 1.00 89.50 75 GLU A N 1
ATOM 600 C CA . GLU A 1 75 ? -12.367 2.421 10.440 1.00 89.50 75 GLU A CA 1
ATOM 601 C C . GLU A 1 75 ? -11.947 1.724 11.743 1.00 89.50 75 GLU A C 1
ATOM 603 O O . GLU A 1 75 ? -12.626 1.848 12.763 1.00 89.50 75 GLU A O 1
ATOM 608 N N . ILE A 1 76 ? -10.804 1.030 11.736 1.00 88.19 76 ILE A N 1
ATOM 609 C CA . ILE A 1 76 ? -10.303 0.309 12.911 1.00 88.19 76 ILE A CA 1
ATOM 610 C C . ILE A 1 76 ? -9.853 1.277 14.012 1.00 88.19 76 ILE A C 1
ATOM 612 O O . ILE A 1 76 ? -10.150 1.022 15.176 1.00 88.19 76 ILE A O 1
ATOM 616 N N . LYS A 1 77 ? -9.204 2.407 13.687 1.00 88.94 77 LYS A N 1
ATOM 617 C CA . LYS A 1 77 ? -8.838 3.433 14.688 1.00 88.94 77 LYS A CA 1
ATOM 618 C C . LYS A 1 77 ? -10.066 3.959 15.414 1.00 88.94 77 LYS A C 1
ATOM 620 O O . LYS A 1 77 ? -10.056 4.043 16.639 1.00 88.94 77 LYS A O 1
ATOM 625 N N . HIS A 1 78 ? -11.121 4.279 14.668 1.00 87.62 78 HIS A N 1
ATOM 626 C CA . HIS A 1 78 ? -12.366 4.760 15.255 1.00 87.62 78 HIS A CA 1
ATOM 627 C C . HIS A 1 78 ? -13.026 3.689 16.139 1.00 87.62 78 HIS A C 1
ATOM 629 O O . HIS A 1 78 ? -13.536 3.994 17.216 1.00 87.62 78 HIS A O 1
ATOM 635 N N . GLU A 1 79 ? -12.986 2.422 15.724 1.00 85.56 79 GLU A N 1
ATOM 636 C CA . GLU A 1 79 ? -13.533 1.306 16.500 1.00 85.56 79 GLU A CA 1
ATOM 637 C C . GLU A 1 79 ? -12.754 1.047 17.803 1.00 85.56 79 GLU A C 1
ATOM 639 O O . GLU A 1 79 ? -13.374 0.849 18.849 1.00 85.56 79 GLU A O 1
ATOM 644 N N . VAL A 1 80 ? -11.417 1.114 17.761 1.00 83.38 80 VAL A N 1
ATOM 645 C CA . VAL A 1 80 ? -10.537 1.014 18.942 1.00 83.38 80 VAL A CA 1
ATOM 646 C C . VAL A 1 80 ? -10.843 2.140 19.931 1.00 83.38 80 VAL A C 1
ATOM 648 O O . VAL A 1 80 ? -11.144 1.868 21.091 1.00 83.38 80 VAL A O 1
ATOM 651 N N . GLN A 1 81 ? -10.867 3.393 19.464 1.00 83.38 81 GLN A N 1
ATOM 652 C CA . GLN A 1 81 ? -11.150 4.562 20.309 1.00 83.38 81 GLN A CA 1
ATOM 653 C C . GLN A 1 81 ? -12.541 4.494 20.945 1.00 83.38 81 GLN A C 1
ATOM 655 O O . GLN A 1 81 ? -12.717 4.819 22.119 1.00 83.38 81 GLN A O 1
ATOM 660 N N . ARG A 1 82 ? -13.545 4.042 20.187 1.00 83.00 82 ARG A N 1
ATOM 661 C CA . ARG A 1 82 ? -14.901 3.861 20.709 1.00 83.00 82 ARG A CA 1
ATOM 662 C C . ARG A 1 82 ? -14.947 2.790 21.802 1.00 83.00 82 ARG A C 1
ATOM 664 O O . ARG A 1 82 ? -15.662 2.972 22.785 1.00 83.00 82 ARG A O 1
ATOM 671 N N . GLN A 1 83 ? -14.206 1.690 21.652 1.00 76.62 83 GLN A N 1
ATOM 672 C CA . GLN A 1 83 ? -14.128 0.653 22.685 1.00 76.62 83 GLN A CA 1
ATOM 673 C C . GLN A 1 83 ? -13.369 1.117 23.932 1.00 76.62 83 GLN A C 1
ATOM 675 O O . GLN A 1 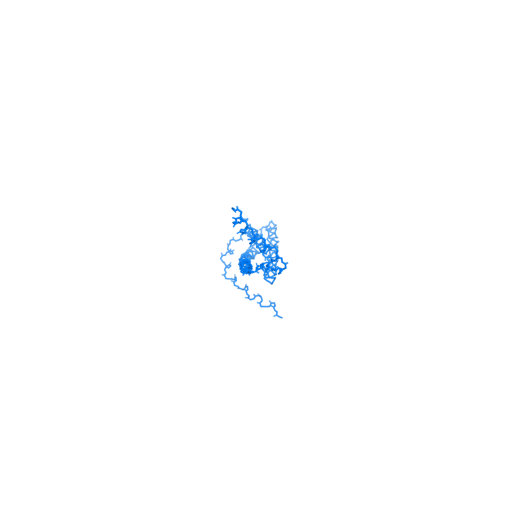83 ? -13.817 0.803 25.031 1.00 76.62 83 GLN A O 1
ATOM 680 N N . GLU A 1 84 ? -12.292 1.895 23.792 1.00 74.19 84 GLU A N 1
ATOM 681 C CA . GLU A 1 84 ? -11.598 2.527 24.928 1.00 74.19 84 GLU A CA 1
ATOM 682 C C . GLU A 1 84 ? -12.538 3.457 25.709 1.00 74.19 84 GLU A C 1
ATOM 684 O O . GLU A 1 84 ? -12.607 3.409 26.934 1.00 74.19 84 GLU A O 1
ATOM 689 N N . GLN A 1 85 ? -13.345 4.262 25.014 1.00 73.31 85 GLN A N 1
ATOM 690 C CA . GLN A 1 85 ? -14.346 5.112 25.667 1.00 73.31 85 GLN A CA 1
ATOM 691 C C . GLN A 1 85 ? -15.422 4.289 26.391 1.00 73.31 85 GLN A C 1
ATOM 693 O O . GLN A 1 85 ? -15.832 4.635 27.498 1.00 73.31 85 GLN A O 1
ATOM 698 N N . GLN A 1 86 ? -15.873 3.179 25.801 1.00 69.62 86 GLN A N 1
ATOM 699 C CA . GLN A 1 86 ? -16.877 2.303 26.413 1.00 69.62 86 GLN A CA 1
ATOM 700 C C . GLN A 1 86 ? -16.337 1.507 27.607 1.00 69.62 86 GLN A C 1
ATOM 702 O O . GLN A 1 86 ? -17.086 1.289 28.560 1.00 69.62 86 GLN A O 1
ATOM 707 N N . SER A 1 87 ? -15.068 1.092 27.595 1.00 63.16 87 SER A N 1
ATOM 708 C CA . SER A 1 87 ? -14.442 0.378 28.715 1.00 63.16 87 SER A CA 1
ATOM 709 C C . SER A 1 87 ? -14.174 1.287 29.919 1.00 63.16 87 SER A C 1
ATOM 711 O O . SER A 1 87 ? -14.261 0.825 31.052 1.00 63.16 87 SER A O 1
ATOM 713 N N . ILE A 1 88 ? -13.934 2.586 29.700 1.00 61.69 88 ILE A N 1
ATOM 714 C CA . ILE A 1 88 ? -13.830 3.584 30.781 1.00 61.69 88 ILE A CA 1
ATOM 715 C C . ILE A 1 88 ? -15.188 3.799 31.468 1.00 61.69 88 ILE A C 1
ATOM 717 O O . ILE A 1 88 ? -15.255 3.951 32.686 1.00 61.69 88 ILE A O 1
ATOM 721 N N . ILE A 1 89 ? -16.279 3.813 30.695 1.00 62.12 89 ILE A N 1
ATOM 722 C CA . ILE A 1 89 ? -17.635 4.090 31.203 1.00 62.12 89 ILE A CA 1
ATOM 723 C C . ILE A 1 89 ? -18.267 2.842 31.842 1.00 62.12 89 ILE A C 1
ATOM 725 O O . ILE A 1 89 ? -19.055 2.951 32.781 1.00 62.12 89 ILE A O 1
ATOM 729 N N . SER A 1 90 ? -17.917 1.652 31.354 1.00 54.91 90 SER A N 1
ATOM 730 C CA . SER A 1 90 ? -18.507 0.380 31.778 1.00 54.91 90 SER A CA 1
ATOM 731 C C . SER A 1 90 ? -17.437 -0.461 32.472 1.00 54.91 90 SER A C 1
ATOM 733 O O . SER A 1 90 ? -16.577 -1.026 31.804 1.00 54.91 90 SER A O 1
ATOM 735 N N . ALA A 1 91 ? -17.506 -0.625 33.797 1.00 53.72 91 ALA A N 1
ATOM 736 C CA . ALA A 1 91 ? -16.633 -1.530 34.565 1.00 53.72 91 ALA A CA 1
ATOM 737 C C . ALA A 1 91 ? -16.941 -3.026 34.304 1.00 53.72 91 ALA A C 1
ATOM 739 O O . ALA A 1 91 ? -16.948 -3.854 35.213 1.00 53.72 91 ALA A O 1
ATOM 740 N N . THR A 1 92 ? -17.282 -3.381 33.065 1.00 51.47 92 THR A N 1
ATOM 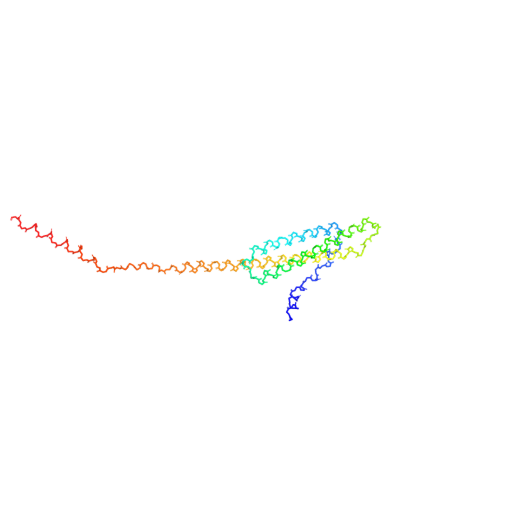741 C CA . THR A 1 92 ? -17.626 -4.733 32.630 1.00 51.47 92 THR A CA 1
ATOM 742 C C . THR A 1 92 ? -16.570 -5.185 31.624 1.00 51.47 92 THR A C 1
ATOM 744 O O . THR A 1 92 ? -16.370 -4.503 30.617 1.00 51.47 92 THR A O 1
ATOM 747 N N . PRO A 1 93 ? -15.873 -6.310 31.861 1.00 53.22 93 PRO A N 1
ATOM 748 C CA . PRO A 1 93 ? -14.780 -6.732 30.999 1.00 53.22 93 PRO A CA 1
ATOM 749 C C . PRO A 1 93 ? -15.328 -7.069 29.609 1.00 53.22 93 PRO A C 1
ATOM 751 O O . PRO A 1 93 ? -16.148 -7.974 29.440 1.00 53.22 93 PRO A O 1
ATOM 754 N N . ALA A 1 94 ? -14.887 -6.307 28.608 1.00 55.78 94 ALA A N 1
ATOM 755 C CA . ALA A 1 94 ? -15.327 -6.368 27.218 1.00 55.78 94 ALA A CA 1
ATOM 756 C C . ALA A 1 94 ? -14.785 -7.613 26.479 1.00 55.78 94 ALA A C 1
ATOM 758 O O . ALA A 1 94 ? -14.128 -7.512 25.449 1.00 55.78 94 ALA A O 1
ATOM 759 N N . GLY A 1 95 ? -15.068 -8.817 26.979 1.00 55.41 95 GLY A N 1
ATOM 760 C CA . GLY A 1 95 ? -14.443 -10.067 26.522 1.00 55.41 95 GLY A CA 1
ATOM 761 C C . GLY A 1 95 ? -14.859 -10.594 25.139 1.00 55.41 95 GLY A C 1
ATOM 762 O O . GLY A 1 95 ? -14.380 -11.643 24.739 1.00 55.41 95 GLY A O 1
ATOM 763 N N . ARG A 1 96 ? -15.761 -9.929 24.397 1.00 58.38 96 ARG A N 1
ATOM 764 C CA . ARG A 1 96 ? -16.149 -10.351 23.024 1.00 58.38 96 ARG A CA 1
ATOM 765 C C . ARG A 1 96 ? -15.872 -9.316 21.935 1.00 58.38 96 ARG A C 1
ATOM 767 O O . ARG A 1 96 ? -15.643 -9.693 20.788 1.00 58.38 96 ARG A O 1
ATOM 774 N N . GLY A 1 97 ? -15.917 -8.024 22.266 1.00 60.66 97 GLY A N 1
ATOM 775 C CA . GLY A 1 97 ? -15.615 -6.943 21.319 1.00 60.66 97 GLY A CA 1
ATOM 776 C C . GLY A 1 97 ? -14.117 -6.823 21.034 1.00 60.66 97 GLY A C 1
ATOM 777 O O . GLY A 1 97 ? -13.730 -6.541 19.899 1.00 60.66 97 GLY A O 1
ATOM 778 N N . HIS A 1 98 ? -13.298 -7.123 22.042 1.00 65.56 98 HIS A N 1
ATOM 779 C CA . HIS A 1 98 ? -11.848 -7.001 21.983 1.00 65.56 98 HIS A CA 1
ATOM 780 C C . HIS A 1 98 ? -11.211 -8.000 21.002 1.00 65.56 98 HIS A C 1
ATOM 782 O O . HIS A 1 98 ? -10.474 -7.607 20.100 1.00 65.56 98 HIS A O 1
ATOM 788 N N . ASP A 1 99 ? -11.626 -9.270 21.063 1.00 70.06 99 ASP A N 1
ATOM 789 C CA . ASP A 1 99 ? -11.157 -10.341 20.169 1.00 70.06 99 ASP A CA 1
ATOM 790 C C . ASP A 1 99 ? -11.467 -10.089 18.688 1.00 70.06 99 ASP A C 1
ATOM 792 O O . ASP A 1 99 ? -10.811 -10.633 17.795 1.00 70.06 99 ASP A O 1
ATOM 796 N N . ARG A 1 100 ? -12.516 -9.314 18.388 1.00 79.50 100 ARG A N 1
ATOM 797 C CA . ARG A 1 100 ? -12.844 -8.946 17.006 1.00 79.50 100 ARG A CA 1
ATOM 798 C C . ARG A 1 100 ? -11.887 -7.875 16.492 1.00 79.50 100 ARG A C 1
ATOM 800 O O . ARG A 1 100 ? -11.338 -8.053 15.409 1.00 79.50 100 ARG A O 1
ATOM 807 N N . ILE A 1 101 ? -11.659 -6.820 17.276 1.00 81.19 101 ILE A N 1
ATOM 808 C CA . ILE A 1 101 ? -10.710 -5.759 16.920 1.00 81.19 101 ILE A CA 1
ATOM 809 C C . ILE A 1 101 ? -9.306 -6.334 16.765 1.00 81.19 101 ILE A C 1
ATOM 811 O O . ILE A 1 101 ? -8.666 -6.085 15.750 1.00 81.19 101 ILE A O 1
ATOM 815 N N . ALA A 1 102 ? -8.848 -7.147 17.720 1.00 80.44 102 ALA A N 1
ATOM 816 C CA . ALA A 1 102 ? -7.543 -7.798 17.663 1.00 80.44 102 ALA A CA 1
ATOM 817 C C . ALA A 1 102 ? -7.344 -8.562 16.342 1.00 80.44 102 ALA A C 1
ATOM 819 O O . ALA A 1 102 ? -6.343 -8.377 15.647 1.00 80.44 102 ALA A O 1
ATOM 820 N N . ARG A 1 103 ? -8.339 -9.362 15.934 1.00 83.31 103 ARG A N 1
ATOM 821 C CA . ARG A 1 103 ? -8.318 -10.076 14.646 1.00 83.31 103 ARG A CA 1
ATOM 822 C C . ARG A 1 103 ? -8.311 -9.136 13.445 1.00 83.31 103 ARG A C 1
ATOM 824 O O . ARG A 1 103 ? -7.591 -9.392 12.480 1.00 83.31 103 ARG A O 1
ATOM 831 N N . ASP A 1 104 ? -9.100 -8.068 13.486 1.00 86.06 104 ASP A N 1
ATOM 832 C CA . ASP A 1 104 ? -9.171 -7.088 12.404 1.00 86.06 104 ASP A CA 1
ATOM 833 C C . ASP A 1 104 ? -7.851 -6.315 12.244 1.00 86.06 104 ASP A C 1
ATOM 835 O O . ASP A 1 104 ? -7.390 -6.144 11.113 1.00 86.06 104 ASP A O 1
ATOM 839 N N . VAL A 1 105 ? -7.195 -5.952 13.349 1.00 87.94 105 VAL A N 1
ATOM 840 C CA . VAL A 1 105 ? -5.873 -5.304 13.382 1.00 87.94 105 VAL A CA 1
ATOM 841 C C . VAL A 1 105 ? -4.790 -6.229 12.827 1.00 87.94 105 VAL A C 1
ATOM 843 O O . VAL A 1 105 ? -4.048 -5.825 11.934 1.00 87.94 105 VAL A O 1
ATOM 846 N N . VAL A 1 106 ? -4.728 -7.488 13.279 1.00 87.31 106 VAL A N 1
ATOM 847 C CA . VAL A 1 106 ? -3.763 -8.483 12.763 1.00 87.31 106 VAL A CA 1
ATOM 848 C C . VAL A 1 106 ? -3.960 -8.699 11.262 1.00 87.31 106 VAL A C 1
ATOM 850 O O . VAL A 1 106 ? -3.005 -8.705 10.483 1.00 87.31 106 VAL A O 1
ATOM 853 N N . ARG A 1 107 ? -5.215 -8.836 10.821 1.00 89.00 107 ARG A N 1
ATOM 854 C CA . ARG A 1 107 ? -5.537 -8.992 9.401 1.00 89.00 107 ARG A CA 1
ATOM 855 C C . ARG A 1 107 ? -5.119 -7.767 8.593 1.00 89.00 107 ARG A C 1
ATOM 857 O O . ARG A 1 107 ? -4.602 -7.930 7.488 1.00 89.00 107 ARG A O 1
ATOM 864 N N . LEU A 1 108 ? -5.349 -6.566 9.117 1.00 91.12 108 LEU A N 1
ATOM 865 C CA . LEU A 1 108 ? -4.944 -5.323 8.472 1.00 91.12 108 LEU A CA 1
ATOM 866 C C . LEU A 1 108 ? -3.416 -5.225 8.365 1.00 91.12 108 LEU A C 1
ATOM 868 O O . LEU A 1 108 ? -2.918 -4.884 7.294 1.00 91.12 108 LEU A O 1
ATOM 872 N N . GLN A 1 109 ? -2.680 -5.597 9.415 1.00 90.81 109 GLN A N 1
ATOM 873 C CA . GLN A 1 109 ? -1.220 -5.634 9.373 1.00 90.81 109 GLN A CA 1
ATOM 874 C C . GLN A 1 109 ? -0.709 -6.566 8.276 1.00 90.81 109 GLN A C 1
ATOM 876 O O . GLN A 1 109 ? 0.072 -6.139 7.428 1.00 90.81 109 GLN A O 1
ATOM 881 N N . ASN A 1 110 ? -1.212 -7.800 8.221 1.00 89.81 110 ASN A N 1
ATOM 882 C CA . ASN A 1 110 ? -0.820 -8.750 7.180 1.00 89.81 110 ASN A CA 1
ATOM 883 C C . ASN A 1 110 ? -1.127 -8.209 5.773 1.00 89.81 110 ASN A C 1
ATOM 885 O O . ASN A 1 110 ? -0.326 -8.356 4.851 1.00 89.81 110 ASN A O 1
ATOM 889 N N . GLN A 1 111 ? -2.279 -7.553 5.593 1.00 91.62 111 GLN A N 1
ATOM 890 C CA . GLN A 1 111 ? -2.641 -6.935 4.314 1.00 91.62 111 GLN A CA 1
ATOM 891 C C . GLN A 1 111 ? -1.695 -5.792 3.928 1.00 91.62 111 GLN A C 1
ATOM 893 O O . GLN A 1 111 ? -1.343 -5.681 2.752 1.00 91.62 111 GLN A O 1
ATOM 898 N N . ALA A 1 112 ? -1.280 -4.969 4.892 1.00 93.31 112 ALA A N 1
ATOM 899 C CA . ALA A 1 112 ? -0.343 -3.873 4.675 1.00 93.31 112 ALA A CA 1
ATOM 900 C C . ALA A 1 112 ? 1.069 -4.376 4.344 1.00 93.31 112 ALA A C 1
ATOM 902 O O . ALA A 1 112 ? 1.681 -3.877 3.406 1.00 93.31 112 ALA A O 1
ATOM 903 N N . GLU A 1 113 ? 1.558 -5.405 5.038 1.00 92.56 113 GLU A N 1
ATOM 904 C CA . GLU A 1 113 ? 2.871 -6.007 4.769 1.00 92.56 113 GLU A CA 1
ATOM 905 C C . GLU A 1 113 ? 2.934 -6.657 3.380 1.00 92.56 113 GLU A C 1
ATOM 907 O O . GLU A 1 113 ? 3.899 -6.458 2.638 1.00 92.56 113 GLU A O 1
ATOM 912 N N . VAL A 1 114 ? 1.885 -7.393 2.989 1.00 93.00 114 VAL A N 1
ATOM 913 C CA . VAL A 1 114 ? 1.781 -7.966 1.637 1.00 93.00 114 VAL A CA 1
ATOM 914 C C . VAL A 1 114 ? 1.724 -6.855 0.593 1.00 93.00 114 VAL A C 1
ATOM 916 O O . VAL A 1 114 ? 2.462 -6.896 -0.385 1.00 93.00 114 VAL A O 1
ATOM 919 N N . TYR A 1 115 ? 0.887 -5.836 0.811 1.00 93.88 115 TYR A N 1
ATOM 920 C CA . TYR A 1 115 ? 0.811 -4.680 -0.080 1.00 93.88 115 TYR A CA 1
ATOM 921 C C . TYR A 1 115 ? 2.171 -4.000 -0.264 1.00 93.88 115 TYR A C 1
ATOM 923 O O . TYR A 1 115 ? 2.575 -3.764 -1.399 1.00 93.88 115 TYR A O 1
ATOM 931 N N . HIS A 1 116 ? 2.884 -3.738 0.829 1.00 95.38 116 HIS A N 1
ATOM 932 C CA . HIS A 1 116 ? 4.200 -3.114 0.793 1.00 95.38 116 HIS A CA 1
ATOM 933 C C . HIS A 1 116 ? 5.195 -3.946 -0.020 1.00 95.38 116 HIS A C 1
ATOM 935 O O . HIS A 1 116 ? 5.842 -3.429 -0.928 1.00 95.38 116 HIS A O 1
ATOM 941 N N . ARG A 1 117 ? 5.266 -5.260 0.233 1.00 93.81 117 ARG A N 1
ATOM 942 C CA . ARG A 1 117 ? 6.134 -6.170 -0.529 1.00 93.81 117 ARG A CA 1
ATOM 943 C C . ARG A 1 117 ? 5.802 -6.173 -2.022 1.00 93.81 117 ARG A C 1
ATOM 945 O O . ARG A 1 117 ? 6.722 -6.154 -2.843 1.00 93.81 117 ARG A O 1
ATOM 952 N N . ASP A 1 118 ? 4.517 -6.194 -2.371 1.00 91.94 118 ASP A N 1
ATOM 953 C CA . ASP A 1 118 ? 4.069 -6.156 -3.765 1.00 91.94 118 ASP A CA 1
ATOM 954 C C . ASP A 1 118 ? 4.518 -4.853 -4.447 1.00 91.94 118 ASP A C 1
ATOM 956 O O . ASP A 1 118 ? 5.040 -4.898 -5.562 1.00 91.94 118 ASP A O 1
ATOM 960 N N . VAL A 1 119 ? 4.362 -3.707 -3.768 1.00 93.31 119 VAL A N 1
ATOM 961 C CA . VAL A 1 119 ? 4.801 -2.393 -4.268 1.00 93.31 119 VAL A CA 1
ATOM 962 C C . VAL A 1 119 ? 6.311 -2.374 -4.472 1.00 93.31 119 VAL A C 1
ATOM 964 O O . VAL A 1 119 ? 6.757 -2.067 -5.571 1.00 93.31 119 VAL A O 1
ATOM 967 N N . MET A 1 120 ? 7.099 -2.780 -3.473 1.00 93.31 120 MET A N 1
ATOM 968 C CA . MET A 1 120 ? 8.563 -2.818 -3.579 1.00 93.31 120 MET A CA 1
ATOM 969 C C . MET A 1 120 ? 9.026 -3.694 -4.748 1.00 93.31 120 MET A C 1
ATOM 971 O O . MET A 1 120 ? 9.895 -3.300 -5.524 1.00 93.31 120 MET A O 1
ATOM 975 N N . THR A 1 121 ? 8.407 -4.864 -4.915 1.00 92.25 121 THR A N 1
ATOM 976 C CA . THR A 1 121 ? 8.726 -5.795 -6.007 1.00 92.25 121 THR A CA 1
ATOM 977 C C . THR A 1 121 ? 8.386 -5.192 -7.371 1.00 92.25 121 THR A C 1
ATOM 979 O O . THR A 1 121 ? 9.178 -5.280 -8.312 1.00 92.25 121 THR A O 1
ATOM 982 N N . ALA A 1 122 ? 7.214 -4.567 -7.495 1.00 89.31 122 ALA A N 1
ATOM 983 C CA . ALA A 1 122 ? 6.781 -3.940 -8.737 1.00 89.31 122 ALA A CA 1
ATOM 984 C C . ALA A 1 122 ? 7.634 -2.717 -9.093 1.00 89.31 122 ALA A C 1
ATOM 986 O O . ALA A 1 122 ? 8.018 -2.575 -10.254 1.00 89.31 122 ALA A O 1
ATOM 987 N N . SER A 1 123 ? 7.964 -1.878 -8.109 1.00 91.06 123 SER A N 1
ATOM 988 C CA . SER A 1 123 ? 8.840 -0.718 -8.272 1.00 91.06 123 SER A CA 1
ATOM 989 C C . SER A 1 123 ? 10.245 -1.137 -8.691 1.00 91.06 123 SER A C 1
ATOM 991 O O . SER A 1 123 ? 10.740 -0.639 -9.695 1.00 91.06 123 SER A O 1
ATOM 993 N N . HIS A 1 124 ? 10.836 -2.142 -8.039 1.00 91.56 124 HIS A N 1
ATOM 994 C CA . HIS A 1 124 ? 12.141 -2.678 -8.438 1.00 91.56 124 HIS A CA 1
ATOM 995 C C . HIS A 1 124 ? 12.128 -3.212 -9.877 1.00 91.56 124 HIS A C 1
ATOM 997 O O . HIS A 1 124 ? 13.032 -2.947 -10.664 1.00 91.56 124 HIS A O 1
ATOM 1003 N N . ARG A 1 125 ? 11.071 -3.934 -10.269 1.00 90.75 125 ARG A N 1
ATOM 1004 C CA . ARG A 1 125 ? 10.919 -4.381 -11.660 1.00 90.75 125 ARG A CA 1
ATOM 1005 C C . ARG A 1 125 ? 10.773 -3.208 -12.632 1.00 90.75 125 ARG A C 1
ATOM 1007 O O . ARG A 1 125 ? 11.271 -3.289 -13.750 1.00 90.75 125 ARG A O 1
ATOM 1014 N N . ALA A 1 126 ? 10.044 -2.160 -12.257 1.00 90.56 126 ALA A N 1
ATOM 1015 C CA . ALA A 1 126 ? 9.890 -0.975 -13.092 1.00 90.56 126 ALA A CA 1
ATOM 1016 C C . ALA A 1 126 ? 11.234 -0.259 -13.289 1.00 90.56 126 ALA A C 1
ATOM 1018 O O . ALA A 1 126 ? 11.580 0.040 -14.428 1.00 90.56 126 ALA A O 1
ATOM 1019 N N . GLN A 1 127 ? 12.007 -0.115 -12.213 1.00 92.44 127 GLN A N 1
ATOM 1020 C CA . GLN A 1 127 ? 13.350 0.454 -12.219 1.00 92.44 127 GLN A CA 1
ATOM 1021 C C . GLN A 1 127 ? 14.295 -0.310 -13.156 1.00 92.44 127 GLN A C 1
ATOM 1023 O O . GLN A 1 127 ? 14.890 0.289 -14.045 1.00 92.44 127 GLN A O 1
ATOM 1028 N N . LEU A 1 128 ? 14.363 -1.642 -13.044 1.00 91.44 128 LEU A N 1
ATOM 1029 C CA . LEU A 1 128 ? 15.208 -2.458 -13.928 1.00 91.44 128 LEU A CA 1
ATOM 1030 C C . LEU A 1 128 ? 14.856 -2.272 -15.412 1.00 91.44 128 LEU A C 1
ATOM 1032 O O . LEU A 1 128 ? 15.740 -2.148 -16.253 1.00 91.44 128 LEU A O 1
ATOM 1036 N N . ARG A 1 129 ? 13.560 -2.205 -15.746 1.00 90.06 129 ARG A N 1
ATOM 1037 C CA . ARG A 1 129 ? 13.118 -1.973 -17.134 1.00 90.06 129 ARG A CA 1
ATOM 1038 C C . ARG A 1 129 ? 13.506 -0.587 -17.641 1.00 90.06 129 ARG A C 1
ATOM 1040 O O . ARG A 1 129 ? 13.806 -0.432 -18.826 1.00 90.06 129 ARG A O 1
ATOM 1047 N N . GLU A 1 130 ? 13.468 0.422 -16.776 1.00 91.50 130 GLU A N 1
ATOM 1048 C CA . GLU A 1 130 ? 13.927 1.763 -17.123 1.00 91.50 130 GLU A CA 1
ATOM 1049 C C . GLU A 1 130 ? 15.440 1.791 -17.350 1.00 91.50 130 GLU A C 1
ATOM 1051 O O . GLU A 1 130 ? 15.881 2.334 -18.360 1.00 91.50 130 GLU A O 1
ATOM 1056 N N . GLU A 1 131 ? 16.220 1.155 -16.476 1.00 89.88 131 GLU A N 1
ATOM 1057 C CA . GLU A 1 131 ? 17.677 1.040 -16.604 1.00 89.88 131 GLU A CA 1
ATOM 1058 C C . GLU A 1 131 ? 18.077 0.320 -17.895 1.00 89.88 131 GLU A C 1
ATOM 1060 O O . GLU A 1 131 ? 18.904 0.827 -18.651 1.00 89.88 131 GLU A O 1
ATOM 1065 N N . GLU A 1 132 ? 17.436 -0.806 -18.218 1.00 90.25 132 GLU A N 1
ATOM 1066 C CA . GLU A 1 132 ? 17.634 -1.512 -19.490 1.00 90.25 132 GLU A CA 1
ATOM 1067 C C . GLU A 1 132 ? 17.323 -0.608 -20.693 1.00 90.25 132 GLU A C 1
ATOM 1069 O O . GLU A 1 132 ? 18.087 -0.546 -21.660 1.00 90.25 132 GLU A O 1
ATOM 1074 N N . SER A 1 133 ? 16.220 0.142 -20.622 1.00 87.38 133 SER A N 1
ATOM 1075 C CA . SER A 1 133 ? 15.811 1.079 -21.676 1.00 87.38 133 SER A CA 1
ATOM 1076 C C . SER A 1 133 ? 16.753 2.280 -21.786 1.00 87.38 133 SER A C 1
ATOM 1078 O O . SER A 1 133 ? 16.935 2.840 -22.868 1.00 87.38 133 SER A O 1
ATOM 1080 N N . PHE A 1 134 ? 17.343 2.712 -20.675 1.00 88.56 134 PHE A N 1
ATOM 1081 C CA . PHE A 1 134 ? 18.353 3.757 -20.637 1.00 88.56 134 PHE A CA 1
ATOM 1082 C C . PHE A 1 134 ? 19.649 3.267 -21.285 1.00 88.56 134 PHE A C 1
ATOM 1084 O O . PHE A 1 134 ? 20.123 3.904 -22.224 1.00 88.56 134 PHE A O 1
ATOM 1091 N N . VAL A 1 135 ? 20.171 2.111 -20.865 1.00 89.06 135 VAL A N 1
ATOM 1092 C CA . VAL A 1 135 ? 21.392 1.511 -21.427 1.00 89.06 135 VAL A CA 1
ATOM 1093 C C . VAL A 1 135 ? 21.241 1.274 -22.923 1.00 89.06 135 VAL A C 1
ATOM 1095 O O . VAL A 1 135 ? 22.125 1.648 -23.687 1.00 89.06 135 VAL A O 1
ATOM 1098 N N . LYS A 1 136 ? 20.104 0.721 -23.361 1.00 86.06 136 LYS A N 1
ATOM 1099 C CA . LYS A 1 136 ? 19.839 0.482 -24.781 1.00 86.06 136 LYS A CA 1
ATOM 1100 C C . LYS A 1 136 ? 19.911 1.771 -25.604 1.00 86.06 136 LYS A C 1
ATOM 1102 O O . LYS A 1 136 ? 20.616 1.791 -26.605 1.00 86.06 136 LYS A O 1
ATOM 1107 N N . ARG A 1 137 ? 19.253 2.849 -25.155 1.00 84.00 137 ARG A N 1
ATOM 1108 C CA . ARG A 1 137 ? 19.290 4.153 -25.843 1.00 84.00 137 ARG A CA 1
ATOM 1109 C C . ARG A 1 137 ? 20.710 4.711 -25.957 1.00 84.00 137 ARG A C 1
ATOM 1111 O O . ARG A 1 137 ? 21.101 5.144 -27.030 1.00 84.00 137 ARG A O 1
ATOM 1118 N N . HIS A 1 138 ? 21.496 4.639 -24.885 1.00 82.12 138 HIS A N 1
ATOM 1119 C CA . HIS A 1 138 ? 22.859 5.185 -24.880 1.00 82.12 138 HIS A CA 1
ATOM 1120 C C . HIS A 1 138 ? 23.846 4.318 -25.673 1.00 82.12 138 HIS A C 1
ATOM 1122 O O . HIS A 1 138 ? 24.802 4.836 -26.244 1.00 82.12 138 HIS A O 1
ATOM 1128 N N . LEU A 1 139 ? 23.620 3.003 -25.743 1.00 76.56 139 LEU A N 1
ATOM 1129 C CA . LEU A 1 139 ? 24.424 2.105 -26.570 1.00 76.56 139 LEU A CA 1
ATOM 1130 C C . LEU A 1 139 ? 24.093 2.264 -28.065 1.00 76.56 139 LEU A C 1
ATOM 1132 O O . LEU A 1 139 ? 24.997 2.229 -28.899 1.00 76.56 139 LEU A O 1
ATOM 1136 N N . GLU A 1 140 ? 22.818 2.475 -28.403 1.00 66.06 140 GLU A N 1
ATOM 1137 C CA . GLU A 1 140 ? 22.366 2.805 -29.762 1.00 66.06 140 GLU A CA 1
ATOM 1138 C C . GLU A 1 140 ? 22.908 4.170 -30.215 1.00 66.06 140 GLU A C 1
ATOM 1140 O O . GLU A 1 140 ? 23.443 4.270 -31.315 1.00 66.06 140 GLU A O 1
ATOM 1145 N N . GLU A 1 141 ? 22.896 5.194 -29.356 1.00 60.34 141 GLU A N 1
ATOM 1146 C CA . GLU A 1 141 ? 23.523 6.495 -29.645 1.00 60.34 141 GLU A CA 1
ATOM 1147 C C . GLU A 1 141 ? 25.046 6.382 -29.836 1.00 60.34 141 GLU A C 1
ATOM 1149 O O . GLU A 1 141 ? 25.595 6.964 -30.770 1.00 60.34 141 GLU A O 1
ATOM 1154 N N . ALA A 1 142 ? 25.737 5.575 -29.024 1.00 59.41 142 ALA A N 1
ATOM 1155 C CA . ALA A 1 142 ? 27.181 5.357 -29.157 1.00 59.41 142 ALA A CA 1
ATOM 1156 C C . ALA A 1 142 ? 27.575 4.558 -30.416 1.00 59.41 142 ALA A C 1
ATOM 1158 O O . ALA A 1 142 ? 28.707 4.666 -30.885 1.00 59.41 142 ALA A O 1
ATOM 1159 N N . THR A 1 143 ? 26.664 3.755 -30.971 1.00 56.53 143 THR A N 1
ATOM 1160 C CA . THR A 1 143 ? 26.888 2.988 -32.211 1.00 56.53 143 THR A CA 1
ATOM 1161 C C . THR A 1 143 ? 26.395 3.711 -33.470 1.00 56.53 143 THR A C 1
ATOM 1163 O O . THR A 1 143 ? 26.749 3.297 -34.575 1.00 56.53 143 THR A O 1
ATOM 1166 N N . MET A 1 144 ? 25.656 4.818 -33.324 1.00 50.03 144 MET A N 1
ATOM 1167 C CA . MET A 1 144 ? 25.214 5.698 -34.416 1.00 50.03 144 MET A CA 1
ATOM 1168 C C . MET A 1 144 ? 26.188 6.843 -34.754 1.00 50.03 144 MET A C 1
ATOM 1170 O O . MET A 1 144 ? 25.885 7.647 -35.630 1.00 50.03 144 MET A O 1
ATOM 1174 N N . GLU A 1 145 ? 27.368 6.895 -34.132 1.00 54.34 145 GLU A N 1
ATOM 1175 C CA . GLU A 1 145 ? 28.517 7.674 -34.624 1.00 54.34 145 GLU A CA 1
ATOM 1176 C C . GLU A 1 145 ? 29.585 6.711 -35.173 1.00 54.34 145 GLU A C 1
ATOM 1178 O O . GLU A 1 145 ? 30.582 6.385 -34.525 1.00 54.34 145 GLU A O 1
ATOM 1183 N N . PRO A 1 146 ? 29.388 6.240 -36.410 1.00 51.69 146 PRO A N 1
ATOM 1184 C CA . PRO A 1 146 ? 30.395 6.538 -37.413 1.00 51.69 146 PRO A CA 1
ATOM 1185 C C . PRO A 1 146 ? 29.719 7.180 -38.627 1.00 51.69 146 PRO A C 1
ATOM 1187 O O . PRO A 1 146 ? 28.633 6.781 -39.027 1.00 51.69 146 PRO A O 1
ATOM 1190 N N . TYR A 1 147 ? 30.406 8.137 -39.248 1.00 46.56 147 TYR A N 1
ATOM 1191 C CA . TYR A 1 147 ? 29.999 8.885 -40.447 1.00 46.56 147 TYR A CA 1
ATOM 1192 C C . TYR A 1 147 ? 29.269 10.221 -40.242 1.00 46.56 147 TYR A C 1
ATOM 1194 O O . TYR A 1 147 ? 28.435 10.601 -41.059 1.00 46.56 147 TYR A O 1
ATOM 1202 N N . ASN A 1 148 ? 29.802 11.083 -39.375 1.00 46.09 148 ASN A N 1
ATOM 1203 C CA . ASN A 1 148 ? 30.114 12.428 -39.867 1.00 46.09 148 ASN A CA 1
ATOM 1204 C C . ASN A 1 148 ? 31.307 12.336 -40.835 1.00 46.09 148 ASN A C 1
ATOM 1206 O O . ASN A 1 148 ? 32.431 12.742 -40.539 1.00 46.09 148 ASN A O 1
ATOM 1210 N N . HIS A 1 149 ? 31.066 11.769 -42.024 1.00 44.25 149 HIS A N 1
ATOM 1211 C CA . HIS A 1 149 ? 31.907 12.070 -43.170 1.00 44.25 149 HIS A CA 1
ATOM 1212 C C . HIS A 1 149 ? 31.698 13.565 -43.402 1.00 44.25 149 HIS A C 1
ATOM 1214 O O . HIS A 1 149 ? 30.702 13.987 -43.989 1.00 44.25 149 HIS A O 1
ATOM 1220 N N . VAL A 1 150 ? 32.632 14.380 -42.914 1.00 45.88 150 VAL A N 1
ATOM 1221 C CA . VAL A 1 150 ? 32.864 15.698 -43.487 1.00 45.88 150 VAL A CA 1
ATOM 1222 C C . VAL A 1 150 ? 33.200 15.412 -44.944 1.00 45.88 150 VAL A C 1
ATOM 1224 O O . VAL A 1 150 ? 34.342 15.120 -45.299 1.00 45.88 150 VAL A O 1
ATOM 1227 N N . VAL A 1 151 ? 32.180 15.403 -45.799 1.00 43.50 151 VAL A N 1
ATOM 1228 C CA . VAL A 1 151 ? 32.375 15.539 -47.229 1.00 43.50 151 VAL A CA 1
ATOM 1229 C C . VAL A 1 151 ? 32.887 16.960 -47.370 1.00 43.50 151 VAL A C 1
ATOM 1231 O O . VAL A 1 151 ? 32.117 17.912 -47.489 1.00 43.50 151 VAL A O 1
ATOM 1234 N N . PHE A 1 152 ? 34.211 17.113 -47.295 1.00 39.69 152 PHE A N 1
ATOM 1235 C CA . PHE A 1 152 ? 34.877 18.237 -47.918 1.00 39.69 152 PHE A CA 1
ATOM 1236 C C . PHE A 1 152 ? 34.438 18.180 -49.373 1.00 39.69 152 PHE A C 1
ATOM 1238 O O . PHE A 1 152 ? 34.944 17.398 -50.177 1.00 39.69 152 PHE A O 1
ATOM 1245 N N . ARG A 1 153 ? 33.416 18.971 -49.692 1.00 38.19 153 ARG A N 1
ATOM 1246 C CA . ARG A 1 153 ? 33.039 19.278 -51.056 1.00 38.19 153 ARG A CA 1
ATOM 1247 C C . ARG A 1 153 ? 34.228 20.047 -51.610 1.00 38.19 153 ARG A C 1
ATOM 1249 O O . ARG A 1 153 ? 34.311 21.262 -51.459 1.00 38.19 153 ARG A O 1
ATOM 1256 N N . ALA A 1 154 ? 35.194 19.316 -52.159 1.00 40.69 154 ALA A N 1
ATOM 1257 C CA . ALA A 1 154 ? 36.269 19.890 -52.936 1.00 40.69 154 ALA A CA 1
ATOM 1258 C C . ALA A 1 154 ? 35.595 20.671 -54.066 1.00 40.69 154 ALA A C 1
ATOM 1260 O O . ALA A 1 154 ? 35.025 20.091 -54.990 1.00 40.69 154 ALA A O 1
ATOM 1261 N N . GLN A 1 155 ? 35.574 21.996 -53.938 1.00 37.44 155 GLN A N 1
ATOM 1262 C CA . GLN A 1 155 ? 35.283 22.862 -55.064 1.00 37.44 155 GLN A CA 1
ATOM 1263 C C . GLN A 1 155 ? 36.408 22.641 -56.087 1.00 37.44 155 GLN A C 1
ATOM 1265 O O . GLN A 1 155 ? 37.571 22.843 -55.729 1.00 37.44 155 GLN A O 1
ATOM 1270 N N . PRO A 1 156 ? 36.122 22.239 -57.337 1.00 44.97 156 PRO A N 1
ATOM 1271 C CA . PRO A 1 156 ? 37.166 21.962 -58.322 1.00 44.97 156 PRO A CA 1
ATOM 1272 C C . PRO A 1 156 ? 37.809 23.219 -58.943 1.00 44.97 156 PRO A C 1
ATOM 1274 O O . PRO A 1 156 ? 38.456 23.117 -59.976 1.00 44.97 156 PRO A O 1
ATOM 1277 N N . GLU A 1 157 ? 37.670 24.407 -58.350 1.00 48.34 157 GLU A N 1
ATOM 1278 C CA . GLU A 1 157 ? 37.903 25.679 -59.063 1.00 48.34 157 GLU A CA 1
ATOM 1279 C C . GLU A 1 157 ? 39.070 26.537 -58.533 1.00 48.34 157 GLU A C 1
ATOM 1281 O O . GLU A 1 157 ? 39.232 27.674 -58.963 1.00 48.34 157 GLU A O 1
ATOM 1286 N N . VAL A 1 158 ? 39.939 26.042 -57.638 1.00 47.19 158 VAL A N 1
ATOM 1287 C CA . VAL A 1 158 ? 41.100 26.856 -57.176 1.00 47.19 158 VAL A CA 1
ATOM 1288 C C . VAL A 1 158 ? 42.455 26.143 -57.263 1.00 47.19 158 VAL A C 1
ATOM 1290 O O . VAL A 1 158 ? 43.504 26.750 -57.047 1.00 47.19 158 VAL A O 1
ATOM 1293 N N . PHE A 1 159 ? 42.499 24.887 -57.710 1.00 40.25 159 PHE A N 1
ATOM 1294 C CA . PHE A 1 159 ? 43.758 24.142 -57.856 1.00 40.25 159 PHE A CA 1
ATOM 1295 C C . PHE A 1 159 ? 44.438 24.342 -59.222 1.00 40.25 159 PHE A C 1
ATOM 1297 O O . PHE A 1 159 ? 44.966 23.405 -59.806 1.00 40.25 159 PHE A O 1
ATOM 1304 N N . ASN A 1 160 ? 44.435 25.574 -59.745 1.00 45.66 160 ASN A N 1
ATOM 1305 C CA . ASN A 1 160 ? 45.187 25.908 -60.961 1.00 45.66 160 ASN A CA 1
ATOM 1306 C C . ASN A 1 160 ? 45.831 27.305 -60.950 1.00 45.66 160 ASN A C 1
ATOM 1308 O O . ASN A 1 160 ? 45.992 27.937 -61.991 1.00 45.66 160 ASN A O 1
ATOM 1312 N N . ARG A 1 161 ? 46.247 27.799 -59.773 1.00 47.88 161 ARG A N 1
ATOM 1313 C CA . ARG A 1 161 ? 47.059 29.032 -59.680 1.00 47.88 161 ARG A CA 1
ATOM 1314 C C . ARG A 1 161 ? 48.302 28.980 -58.789 1.00 47.88 161 ARG A C 1
ATOM 1316 O O . ARG A 1 161 ? 48.955 30.004 -58.634 1.00 47.88 161 ARG A O 1
ATOM 1323 N N . LEU A 1 162 ? 48.692 27.810 -58.277 1.00 47.31 162 LEU A N 1
ATOM 1324 C CA . LEU A 1 162 ? 49.909 27.669 -57.453 1.00 47.31 162 LEU A CA 1
ATOM 1325 C C . LEU A 1 162 ? 50.888 26.564 -57.898 1.00 47.31 162 LEU A C 1
ATOM 1327 O O . LEU A 1 162 ? 51.907 26.373 -57.246 1.00 47.31 162 LEU A O 1
ATOM 1331 N N . PHE A 1 163 ? 50.658 25.899 -59.039 1.00 42.75 163 PHE A N 1
ATOM 1332 C CA . PHE A 1 163 ? 51.580 24.880 -59.584 1.00 42.75 163 PHE A CA 1
ATOM 1333 C C . PHE A 1 163 ? 52.234 25.230 -60.937 1.00 42.75 163 PHE A C 1
ATOM 1335 O O . PHE A 1 163 ? 52.920 24.398 -61.524 1.00 42.75 163 PHE A O 1
ATOM 1342 N N . PHE A 1 164 ? 52.123 26.484 -61.391 1.00 45.03 164 PHE A N 1
ATOM 1343 C CA . PHE A 1 164 ? 52.878 27.023 -62.538 1.00 45.03 164 PHE A CA 1
ATOM 1344 C C . PHE A 1 164 ? 53.630 28.320 -62.185 1.00 45.03 164 PHE A C 1
ATOM 1346 O O . PHE A 1 164 ? 53.657 29.277 -62.948 1.00 45.03 164 PHE A O 1
ATOM 1353 N N . GLY A 1 165 ? 54.249 28.353 -61.001 1.00 46.53 165 GLY A N 1
ATOM 1354 C CA . GLY A 1 165 ? 55.074 29.482 -60.542 1.00 46.53 165 GLY A CA 1
ATOM 1355 C C . GLY A 1 165 ? 56.418 29.090 -59.926 1.00 46.53 165 GLY A C 1
ATOM 1356 O O . GLY A 1 165 ? 57.085 29.941 -59.358 1.00 46.53 165 GLY A O 1
ATOM 1357 N N . LEU A 1 166 ? 56.826 27.816 -60.007 1.00 46.12 166 LEU A N 1
ATOM 1358 C CA . LEU A 1 166 ? 58.075 27.341 -59.392 1.00 46.12 166 LEU A CA 1
ATOM 1359 C C . LEU A 1 166 ? 58.806 26.289 -60.242 1.00 46.12 166 LEU A C 1
ATOM 1361 O O . LEU A 1 166 ? 59.363 25.316 -59.740 1.00 46.12 166 LEU A O 1
ATOM 1365 N N . ARG A 1 167 ? 58.808 26.480 -61.569 1.00 46.84 167 ARG A N 1
ATOM 1366 C CA . ARG A 1 167 ? 59.656 25.694 -62.484 1.00 46.84 167 ARG A CA 1
ATOM 1367 C C . ARG A 1 167 ? 60.156 26.466 -63.713 1.00 46.84 167 ARG A C 1
ATOM 1369 O O . ARG A 1 167 ? 60.352 25.861 -64.759 1.00 46.84 167 ARG A O 1
ATOM 1376 N N . VAL A 1 168 ? 60.396 27.779 -63.595 1.00 52.09 168 VAL A N 1
ATOM 1377 C CA . VAL A 1 168 ? 61.150 28.573 -64.598 1.00 52.09 168 VAL A CA 1
ATOM 1378 C C . VAL A 1 168 ? 62.025 29.642 -63.923 1.00 52.09 168 VAL A C 1
ATOM 1380 O O . VAL A 1 168 ? 62.059 30.786 -64.343 1.00 52.09 168 VAL A O 1
ATOM 1383 N N . GLU A 1 169 ? 62.766 29.291 -62.869 1.00 46.41 169 GLU A N 1
ATOM 1384 C CA . GLU A 1 169 ? 63.820 30.193 -62.361 1.00 46.41 169 GLU A CA 1
ATOM 1385 C C . GLU A 1 169 ? 65.042 29.455 -61.790 1.00 46.41 169 GLU A C 1
ATOM 1387 O O . GLU A 1 169 ? 65.745 29.917 -60.903 1.00 46.41 169 GLU A O 1
ATOM 1392 N N . LEU A 1 170 ? 65.339 28.288 -62.368 1.00 46.94 170 LEU A N 1
ATOM 1393 C CA . LEU A 1 170 ? 66.609 27.569 -62.200 1.00 46.94 170 LEU A CA 1
ATOM 1394 C C . LEU A 1 170 ? 67.177 27.161 -63.568 1.00 46.94 170 LEU A C 1
ATOM 1396 O O . LEU A 1 170 ? 67.677 26.059 -63.773 1.00 46.94 170 LEU A O 1
ATOM 1400 N N . ARG A 1 171 ? 67.07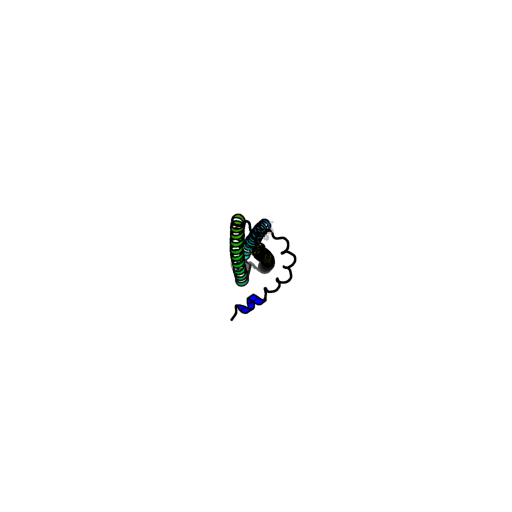3 28.072 -64.545 1.00 47.50 171 ARG A N 1
ATOM 1401 C CA . ARG A 1 171 ? 67.757 27.958 -65.843 1.00 47.50 171 ARG A CA 1
ATOM 1402 C C . ARG A 1 171 ? 68.140 29.319 -66.445 1.00 47.50 171 ARG A C 1
ATOM 1404 O O . ARG A 1 171 ? 68.082 29.493 -67.651 1.00 47.50 171 ARG A O 1
ATOM 1411 N N . GLN A 1 172 ? 68.541 30.278 -65.604 1.00 51.34 172 GLN A N 1
ATOM 1412 C CA . GLN A 1 172 ? 69.234 31.515 -66.019 1.00 51.34 172 GLN A CA 1
ATOM 1413 C C . GLN A 1 172 ? 70.383 31.914 -65.062 1.00 51.34 172 GLN A C 1
ATOM 1415 O O . GLN A 1 172 ? 70.682 33.084 -64.857 1.00 51.34 172 GLN A O 1
ATOM 1420 N N . ARG A 1 173 ? 71.091 30.928 -64.498 1.00 51.75 173 ARG A N 1
ATOM 1421 C CA . ARG A 1 173 ? 72.430 31.120 -63.900 1.00 51.75 173 ARG A CA 1
ATOM 1422 C C . ARG A 1 173 ? 73.451 30.145 -64.489 1.00 51.75 173 ARG A C 1
ATOM 1424 O O . ARG A 1 173 ? 74.197 29.507 -63.766 1.00 51.75 173 ARG A O 1
ATOM 1431 N N . ASN A 1 174 ? 73.430 29.988 -65.812 1.00 49.06 174 ASN A N 1
ATOM 1432 C CA . ASN A 1 174 ? 74.495 29.290 -66.539 1.00 49.06 174 ASN A CA 1
ATOM 1433 C C . ASN A 1 174 ? 74.648 29.814 -67.980 1.00 49.06 174 ASN A C 1
ATOM 1435 O O . ASN A 1 174 ? 74.804 29.050 -68.925 1.00 49.06 174 ASN A O 1
ATOM 1439 N N . ALA A 1 175 ? 74.530 31.135 -68.152 1.00 51.94 175 ALA A N 1
ATOM 1440 C CA . ALA A 1 175 ? 74.783 31.819 -69.425 1.00 51.94 175 ALA A CA 1
ATOM 1441 C C . ALA A 1 175 ? 75.306 33.257 -69.221 1.00 51.94 175 ALA A C 1
ATOM 1443 O O . ALA A 1 175 ? 74.938 34.165 -69.960 1.00 51.94 175 ALA A O 1
ATOM 1444 N N . ARG A 1 176 ? 76.121 33.463 -68.178 1.00 47.28 176 ARG A N 1
ATOM 1445 C CA . ARG A 1 176 ? 77.022 34.617 -68.011 1.00 47.28 176 ARG A CA 1
ATOM 1446 C C . ARG A 1 176 ? 78.265 34.156 -67.248 1.00 47.28 176 ARG A C 1
ATOM 1448 O O . ARG A 1 176 ? 78.421 34.444 -66.065 1.00 47.28 176 ARG A O 1
ATOM 1455 N N . SER A 1 177 ? 79.073 33.355 -67.935 1.00 44.47 177 SER A N 1
ATOM 1456 C CA . SER A 1 177 ? 80.523 33.535 -67.927 1.00 44.47 177 SER A CA 1
ATOM 1457 C C . SER A 1 177 ? 80.902 34.182 -69.249 1.00 44.47 177 SER A C 1
ATOM 1459 O O . SER A 1 177 ? 80.106 34.027 -70.205 1.00 44.47 177 SER A O 1
#

Foldseek 3Di:
DPVVVVVVVPPPQDPPQPPQLPDQDLVNLVVLLVVLVVLLVVLVVLLVVCCVLADVVVSVVLVVLSVVLVVLSVVLVVLSVVVVVVVVVDVDPPVPSRSVSSSSSSVSSSSSVVSSVVSVVRSVVSVVVVVVVVVVVVVVVVVPPDDPPPPPPPPVPPPPPPPPPPDPDPPPPPPDD

pLDDT: mean 71.59, std 21.52, range [31.27, 97.5]

Secondary structure (DSSP, 8-state):
--HHHHGGGG-TTTTS-TTTGGG--HHHHHHHHHHHHHHHHHHHHHHHHTTTTS-HHHHHHHHHHHHH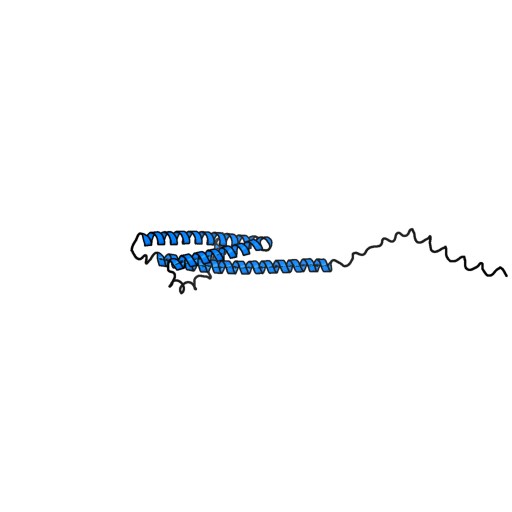HHHHHHHHHHHHHHHHHHHHH--S--TTTHHHHHHHHHHHHHHHHHHHHHHHHHHHHHHHHHHHHHHHHHHHHHHS-S---------TTSTTSSSSSSSSSSSSSSS--

Radius of gyration: 38.06 Å; chains: 1; bounding box: 99×54×104 Å

Organism: Thanatephorus cucumeris (strain AG1-IB / isolate 7/3/14) (NCBI:txid1108050)

Sequence (177 aa):
MVWAKISQVFSFGSQWGDNTVRLVEGDNALAMVKRVEGILEDSMRVLESHERVMSSREFNTFSIKHRHLVLKVVEIKHEVQRQEQQSIISATPAGRGHDRIARDVVRLQNQAEVYHRDVMTASHRAQLREEESFVKRHLEEATMEPYNHVVFRAQPEVFNRLFFGLRVELRQRNARS